Protein AF-A0A2E0HHN9-F1 (afdb_monomer)

Mean predicted aligned error: 10.83 Å

Foldseek 3Di:
DDDDDDPDDPDPPPDPDDLCVVCVVVVHDSVCVQVVCCVVPVDGPVVVLLVVLLVQLLVCLCVVNDQQVSCVVNPHPDSVVVQVSNCVVPVHGSVVSSVVD

Nearest PDB structures (foldseek):
  3mkl-assembly1_A  TM=8.380E-01  e=5.566E-05  Escherichia coli K-12
  3mkl-assembly2_B  TM=8.574E-01  e=1.446E-04  Escherichia coli K-12
  5chh-assembly1_A  TM=8.880E-01  e=1.535E-04  Pseudomonas aeruginosa
  6xiu-assembly1_B-2  TM=9.007E-01  e=4.491E-04  Escherichia coli
  6xiu-assembly1_A  TM=8.994E-01  e=8.657E-04  Escherichia coli

Radius of gyration: 17.13 Å; Cα contacts (8 Å, |Δi|>4): 70; chains: 1; bounding box: 33×23×56 Å

Sequence (101 aa):
MAPAPDRRTHPQLGAPPSIAELAELCNISTRQLQRGFRVSRGSSIGRYVERCRIENAKRLLQQGTPIHRVAGILGYTSHSSFTSAFRRATGTTPARFRQRV

pLDDT: mean 75.43, std 14.48, range [37.69, 90.12]

Secondary structure (DSSP, 8-state):
-PPPP-S-------SPPPHHHHHHHTTS-HHHHHHHHHHHHSS-HHHHHHHHHHHHHHHHHHTT--HHHHHHHTT-S-HHHHHHHHHHHHSS-HHHHHTT-

Solvent-accessible surface area (backbone atoms only — not comparable to full-atom values): 6092 Å² total; per-residue (Å²): 135,83,81,81,84,78,96,77,70,82,74,76,81,72,60,84,78,49,67,62,55,54,11,58,77,66,76,44,52,51,68,54,48,40,49,53,41,27,71,75,66,76,40,48,58,69,60,50,52,51,50,52,53,50,52,51,47,51,52,42,35,68,73,66,48,54,66,67,57,51,18,52,75,72,63,36,95,38,58,66,60,37,39,53,53,41,23,74,73,68,76,43,43,62,69,62,49,48,76,74,101

Structure (mmCIF, N/CA/C/O backbone):
data_AF-A0A2E0HHN9-F1
#
_entry.id   AF-A0A2E0HHN9-F1
#
loop_
_atom_site.group_PDB
_atom_site.id
_atom_site.type_symbol
_atom_site.label_atom_id
_atom_site.label_alt_id
_atom_site.label_comp_id
_atom_site.label_asym_id
_atom_site.label_entity_id
_atom_site.label_seq_id
_atom_site.pdbx_PDB_ins_code
_atom_site.Cartn_x
_atom_site.Cartn_y
_atom_site.Cartn_z
_atom_site.occupancy
_atom_site.B_iso_or_equiv
_atom_site.auth_seq_id
_atom_site.auth_comp_id
_atom_site.auth_asym_id
_atom_site.auth_atom_id
_atom_site.pdbx_PDB_model_num
ATOM 1 N N . MET A 1 1 ? -16.527 -12.871 -40.675 1.00 43.09 1 MET A N 1
ATOM 2 C CA . MET A 1 1 ? -16.196 -11.442 -40.490 1.00 43.09 1 MET A CA 1
ATOM 3 C C . MET A 1 1 ? -16.579 -11.074 -39.060 1.00 43.09 1 MET A C 1
ATOM 5 O O . MET A 1 1 ? -17.759 -10.914 -38.789 1.00 43.09 1 MET A O 1
ATOM 9 N N . ALA A 1 2 ? -15.634 -11.124 -38.118 1.00 40.91 2 ALA A N 1
ATOM 10 C CA . ALA A 1 2 ? -15.909 -10.899 -36.695 1.00 40.91 2 ALA A CA 1
ATOM 11 C C . ALA A 1 2 ? -16.094 -9.391 -36.411 1.00 40.91 2 ALA A C 1
ATOM 13 O O . ALA A 1 2 ? -15.321 -8.598 -36.953 1.00 40.91 2 ALA A O 1
ATOM 14 N N . PRO A 1 3 ? -17.093 -8.980 -35.608 1.00 46.94 3 PRO A N 1
ATOM 15 C CA . PRO A 1 3 ? -17.309 -7.576 -35.275 1.00 46.94 3 PRO A CA 1
ATOM 16 C C . PRO A 1 3 ? -16.230 -7.054 -34.313 1.00 46.94 3 PRO A C 1
ATOM 18 O O . PRO A 1 3 ? -15.776 -7.759 -33.413 1.00 46.94 3 PRO A O 1
ATOM 21 N N . ALA A 1 4 ? -15.823 -5.803 -34.534 1.00 48.09 4 ALA A N 1
ATOM 22 C CA . ALA A 1 4 ? -14.853 -5.071 -33.728 1.00 48.09 4 ALA A CA 1
ATOM 23 C C . ALA A 1 4 ? -15.302 -4.968 -32.255 1.00 48.09 4 ALA A C 1
ATOM 25 O O . ALA A 1 4 ? -16.462 -4.632 -32.010 1.00 48.09 4 ALA A O 1
ATOM 26 N N . PRO A 1 5 ? -14.418 -5.211 -31.267 1.00 46.03 5 PRO A N 1
ATOM 27 C CA . PRO A 1 5 ? -14.780 -5.040 -29.870 1.00 46.03 5 PRO A CA 1
ATOM 28 C C . PRO A 1 5 ? -14.919 -3.553 -29.520 1.00 46.03 5 PRO A C 1
ATOM 30 O O . PRO A 1 5 ? -14.000 -2.745 -29.681 1.00 46.03 5 PRO A O 1
ATOM 33 N N . ASP A 1 6 ? -16.118 -3.238 -29.045 1.00 44.25 6 ASP A N 1
ATOM 34 C CA . ASP A 1 6 ? -16.594 -1.987 -28.467 1.00 44.25 6 ASP A CA 1
ATOM 35 C C . ASP A 1 6 ? -15.560 -1.370 -27.500 1.00 44.25 6 ASP A C 1
ATOM 37 O O . ASP A 1 6 ? -15.162 -1.974 -26.501 1.00 44.25 6 ASP A O 1
ATOM 41 N N . ARG A 1 7 ? -15.112 -0.139 -27.787 1.00 45.34 7 ARG A N 1
ATOM 42 C CA . ARG A 1 7 ? -14.211 0.661 -26.932 1.00 45.34 7 ARG A CA 1
ATOM 43 C C . ARG A 1 7 ? -14.974 1.284 -25.758 1.00 45.34 7 ARG A C 1
ATOM 45 O O . ARG A 1 7 ? -14.991 2.503 -25.589 1.00 45.34 7 ARG A O 1
ATOM 52 N N . ARG A 1 8 ? -15.604 0.453 -24.930 1.00 44.88 8 ARG A N 1
ATOM 53 C CA . ARG A 1 8 ? -16.240 0.877 -23.676 1.00 44.88 8 ARG A CA 1
ATOM 54 C C . ARG A 1 8 ? -15.951 -0.106 -22.554 1.00 44.88 8 ARG A C 1
ATOM 56 O O . ARG A 1 8 ? -16.821 -0.831 -22.092 1.00 44.88 8 ARG A O 1
ATOM 63 N N . THR A 1 9 ? -14.730 -0.061 -22.049 1.00 42.72 9 THR A N 1
ATOM 64 C CA . THR A 1 9 ? -14.413 -0.589 -20.724 1.00 42.72 9 THR A CA 1
ATOM 65 C C . THR A 1 9 ? -13.586 0.462 -20.012 1.00 42.72 9 THR A C 1
ATOM 67 O O . THR A 1 9 ? -12.386 0.599 -20.230 1.00 42.72 9 THR A O 1
ATOM 70 N N . HIS A 1 10 ? -14.245 1.228 -19.138 1.00 43.34 10 HIS A N 1
ATOM 71 C CA . HIS A 1 10 ? -13.549 1.744 -17.967 1.00 43.34 10 HIS A CA 1
ATOM 72 C C . HIS A 1 10 ? -12.854 0.532 -17.347 1.00 43.34 10 HIS A C 1
ATOM 74 O O . HIS A 1 10 ? -13.566 -0.407 -16.976 1.00 43.34 10 HIS A O 1
ATOM 80 N N . PRO A 1 11 ? -11.511 0.478 -17.315 1.00 37.69 11 PRO A N 1
ATOM 81 C CA . PRO A 1 11 ? -10.836 -0.675 -16.766 1.00 37.69 11 PRO A CA 1
ATOM 82 C C . PRO A 1 11 ? -11.319 -0.777 -15.328 1.00 37.69 11 PRO A C 1
ATOM 84 O O . PRO A 1 11 ? -11.120 0.140 -14.527 1.00 37.69 11 PRO A O 1
ATOM 87 N N . GLN A 1 12 ? -12.026 -1.865 -15.022 1.00 42.06 12 GLN A N 1
ATOM 88 C CA . GLN A 1 12 ? -12.144 -2.330 -13.655 1.00 42.06 12 GLN A CA 1
ATOM 89 C C . GLN A 1 12 ? -10.714 -2.298 -13.128 1.00 42.06 12 GLN A C 1
ATOM 91 O O . GLN A 1 12 ? -9.873 -3.062 -13.594 1.00 42.06 12 GLN A O 1
ATOM 96 N N . LEU A 1 13 ? -10.414 -1.357 -12.232 1.00 43.03 13 LEU A N 1
ATOM 97 C CA . LEU A 1 13 ? -9.143 -1.286 -11.515 1.00 43.03 13 LEU A CA 1
ATOM 98 C C . LEU A 1 13 ? -9.121 -2.457 -10.518 1.00 43.03 13 LEU A C 1
ATOM 100 O O . LEU A 1 13 ? -9.120 -2.277 -9.303 1.00 43.03 13 LEU A O 1
ATOM 104 N N . GLY A 1 14 ? -9.221 -3.672 -11.054 1.00 48.56 14 GLY A N 1
ATOM 105 C CA . GLY A 1 14 ? -9.031 -4.933 -10.378 1.00 48.56 14 GLY A CA 1
ATOM 106 C C . GLY A 1 14 ? -7.536 -5.121 -10.248 1.00 48.56 14 GLY A C 1
ATOM 107 O O . GLY A 1 14 ? -6.866 -5.369 -11.237 1.00 48.56 14 GLY A O 1
ATOM 108 N N . ALA A 1 15 ? -7.053 -4.955 -9.021 1.00 51.78 15 ALA A N 1
ATOM 109 C CA . ALA A 1 15 ? -5.649 -4.955 -8.637 1.00 51.78 15 ALA A CA 1
ATOM 110 C C . ALA A 1 15 ? -4.785 -3.872 -9.338 1.00 51.78 15 ALA A C 1
ATOM 112 O O . ALA A 1 15 ? -4.815 -3.691 -10.551 1.00 51.78 15 ALA A O 1
ATOM 113 N N . PRO A 1 16 ? -3.983 -3.100 -8.586 1.00 57.34 16 PRO A N 1
ATOM 114 C CA . PRO A 1 16 ? -3.015 -2.200 -9.204 1.00 57.34 16 PRO A CA 1
ATOM 115 C C . PRO A 1 16 ? -2.013 -3.019 -10.042 1.00 57.34 16 PRO A C 1
ATOM 117 O O . PRO A 1 16 ? -1.510 -4.021 -9.521 1.00 57.34 16 PRO A O 1
ATOM 120 N N . PRO A 1 17 ? -1.694 -2.590 -11.279 1.00 61.34 17 PRO A N 1
ATOM 121 C CA . PRO A 1 17 ? -0.792 -3.319 -12.162 1.00 61.34 17 PRO A CA 1
ATOM 122 C C . PRO A 1 17 ? 0.574 -3.504 -11.499 1.00 61.34 17 PRO A C 1
ATOM 124 O O . PRO A 1 17 ? 1.114 -2.597 -10.849 1.00 61.34 17 PRO A O 1
ATOM 127 N N . SER A 1 18 ? 1.123 -4.705 -11.635 1.00 66.94 18 SER A N 1
ATOM 128 C CA . SER A 1 18 ? 2.429 -5.065 -11.096 1.00 66.94 18 SER A CA 1
ATOM 129 C C . SER A 1 18 ? 3.540 -4.254 -11.766 1.00 66.94 18 SER A C 1
ATOM 131 O O . SER A 1 18 ? 3.416 -3.774 -12.889 1.00 66.94 18 SER A O 1
ATOM 133 N N . ILE A 1 19 ? 4.685 -4.124 -11.090 1.00 68.06 19 ILE A N 1
ATOM 134 C CA . ILE A 1 19 ? 5.858 -3.417 -11.640 1.00 68.06 19 ILE A CA 1
ATOM 135 C C . ILE A 1 19 ? 6.308 -4.044 -12.972 1.00 68.06 19 ILE A C 1
ATOM 137 O O . ILE A 1 19 ? 6.796 -3.328 -13.839 1.00 68.06 19 ILE A O 1
ATOM 141 N N . ALA A 1 20 ? 6.128 -5.359 -13.129 1.00 66.19 20 ALA A N 1
ATOM 142 C CA . ALA A 1 20 ? 6.377 -6.072 -14.380 1.00 66.19 20 ALA A CA 1
ATOM 143 C C . ALA A 1 20 ? 5.441 -5.601 -15.503 1.00 66.19 20 ALA A C 1
ATOM 145 O O . ALA A 1 20 ? 5.926 -5.202 -16.552 1.00 66.19 20 ALA A O 1
ATOM 146 N N . GLU A 1 21 ? 4.134 -5.524 -15.243 1.00 69.62 21 GLU A N 1
ATOM 147 C CA . GLU A 1 21 ? 3.144 -5.051 -16.220 1.00 69.62 21 GLU A CA 1
ATOM 148 C C . GLU A 1 21 ? 3.391 -3.588 -16.613 1.00 69.62 21 GLU A C 1
ATOM 150 O O . GLU A 1 21 ? 3.320 -3.230 -17.783 1.00 69.62 21 GLU A O 1
ATOM 155 N N . LEU A 1 22 ? 3.760 -2.730 -15.655 1.00 70.12 22 LEU A N 1
ATOM 156 C CA . LEU A 1 22 ? 4.136 -1.342 -15.950 1.00 70.12 22 LEU A CA 1
ATOM 157 C C . LEU A 1 22 ? 5.408 -1.247 -16.806 1.00 70.12 22 LEU A C 1
ATOM 159 O O . LEU A 1 22 ? 5.536 -0.332 -17.615 1.00 70.12 22 LEU A O 1
ATOM 163 N N . ALA A 1 23 ? 6.353 -2.167 -16.621 1.00 76.62 23 ALA A N 1
ATOM 164 C CA . ALA A 1 23 ? 7.572 -2.227 -17.417 1.00 76.62 23 ALA A CA 1
ATOM 165 C C . ALA A 1 23 ? 7.278 -2.691 -18.854 1.00 76.62 23 ALA A C 1
ATOM 167 O O . ALA A 1 23 ? 7.760 -2.069 -19.800 1.00 76.62 23 ALA A O 1
ATOM 168 N N . GLU A 1 24 ? 6.422 -3.704 -19.008 1.00 75.44 24 GLU A N 1
ATOM 169 C CA . GLU A 1 24 ? 5.946 -4.192 -20.306 1.00 75.44 24 GLU A CA 1
ATOM 170 C C . GLU A 1 24 ? 5.164 -3.121 -21.073 1.00 75.44 24 GLU A C 1
ATOM 172 O O . GLU A 1 24 ? 5.464 -2.867 -22.237 1.00 75.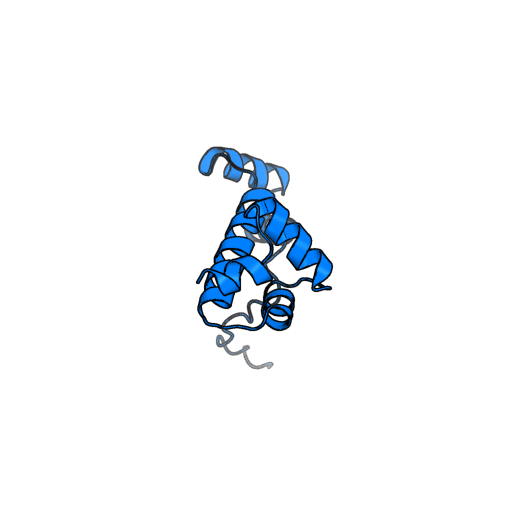44 24 GLU A O 1
ATOM 177 N N . LEU A 1 25 ? 4.241 -2.407 -20.416 1.00 74.75 25 LEU A N 1
ATOM 178 C CA . LEU A 1 25 ? 3.487 -1.305 -21.032 1.00 74.75 25 LEU A CA 1
ATOM 179 C C . LEU A 1 25 ? 4.385 -0.165 -21.528 1.00 74.75 25 LEU A C 1
ATOM 181 O O . LEU A 1 25 ? 4.059 0.506 -22.505 1.00 74.75 25 LEU A O 1
ATOM 185 N N . CYS A 1 26 ? 5.512 0.069 -20.855 1.00 75.06 26 CYS A N 1
ATOM 186 C CA . CYS A 1 26 ? 6.489 1.082 -21.245 1.00 75.06 26 CYS A CA 1
ATOM 187 C C . CYS A 1 26 ? 7.589 0.541 -22.173 1.00 75.06 26 CYS A C 1
ATOM 189 O O . CYS A 1 26 ? 8.479 1.306 -22.539 1.00 75.06 26 CYS A O 1
ATOM 191 N N . ASN A 1 27 ? 7.547 -0.745 -22.541 1.00 79.44 27 ASN A N 1
ATOM 192 C CA . ASN A 1 27 ? 8.560 -1.443 -23.334 1.00 79.44 27 ASN A CA 1
ATOM 193 C C . ASN A 1 27 ? 10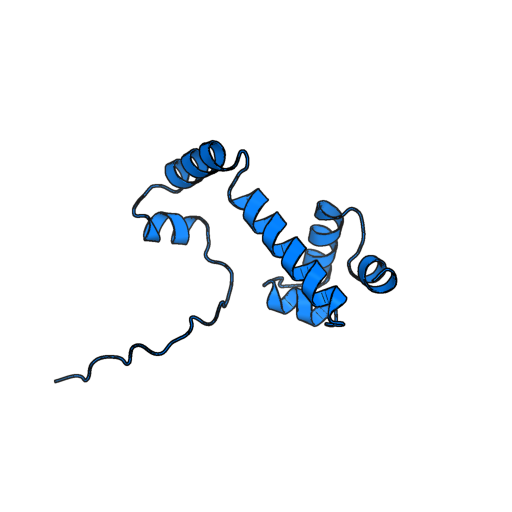.000 -1.248 -22.809 1.00 79.44 27 ASN A C 1
ATOM 195 O O . ASN A 1 27 ? 10.954 -1.098 -23.573 1.00 79.44 27 ASN A O 1
ATOM 199 N N . ILE A 1 28 ? 10.156 -1.212 -21.482 1.00 8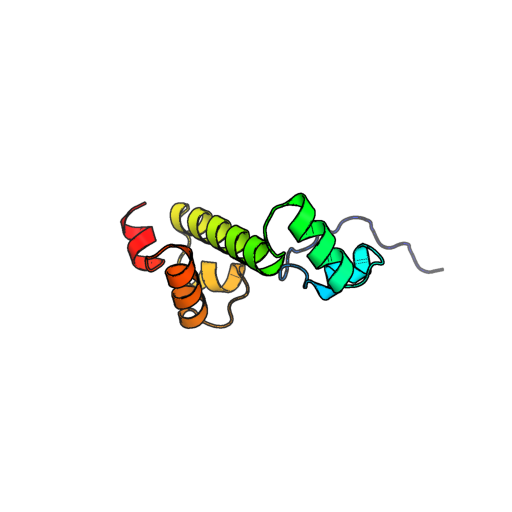1.19 28 ILE A N 1
ATOM 200 C CA . ILE A 1 28 ? 11.447 -1.064 -20.799 1.00 81.19 28 ILE A CA 1
ATOM 201 C C . ILE A 1 28 ? 11.626 -2.160 -19.759 1.00 81.19 28 ILE A C 1
ATOM 203 O O . ILE A 1 28 ? 10.667 -2.728 -19.249 1.00 81.19 28 ILE A O 1
ATOM 207 N N . SER A 1 29 ? 12.870 -2.438 -19.374 1.00 82.69 29 SER A N 1
ATOM 208 C CA . SER A 1 29 ? 13.114 -3.377 -18.276 1.00 82.69 29 SER A CA 1
ATOM 209 C C . SER A 1 29 ? 12.582 -2.835 -16.942 1.00 82.69 29 SER A C 1
ATOM 211 O O . SER A 1 29 ? 12.658 -1.635 -16.660 1.00 82.69 29 SER A O 1
ATOM 213 N N . THR A 1 30 ? 12.132 -3.725 -16.053 1.00 78.12 30 THR A N 1
ATOM 214 C CA . THR A 1 30 ? 11.736 -3.380 -14.671 1.00 78.12 30 THR A CA 1
ATOM 215 C C . THR A 1 30 ? 12.824 -2.589 -13.939 1.00 78.12 30 THR A C 1
ATOM 217 O O . THR A 1 30 ? 12.523 -1.669 -13.180 1.00 78.12 30 THR A O 1
ATOM 220 N N . ARG A 1 31 ? 14.100 -2.885 -14.217 1.00 78.06 31 ARG A N 1
ATOM 221 C CA . ARG A 1 31 ? 15.262 -2.164 -13.682 1.00 78.06 31 ARG A CA 1
ATOM 222 C C . ARG A 1 31 ? 15.363 -0.730 -14.212 1.00 78.06 31 ARG A C 1
ATOM 224 O O . ARG A 1 31 ? 15.657 0.176 -13.432 1.00 78.06 31 ARG A O 1
ATOM 231 N N . GLN A 1 32 ? 15.118 -0.505 -15.504 1.00 79.19 32 GLN A N 1
ATOM 232 C CA . GLN A 1 32 ? 15.078 0.842 -16.088 1.00 79.19 32 GLN A CA 1
ATOM 233 C C . GLN A 1 32 ? 13.886 1.641 -15.566 1.00 79.19 32 GLN A C 1
ATOM 235 O O . GLN A 1 32 ? 14.072 2.789 -15.169 1.00 79.19 32 GLN A O 1
ATOM 240 N N . LEU A 1 33 ? 12.708 1.019 -15.470 1.00 78.06 33 LEU A N 1
ATOM 241 C CA . LEU A 1 33 ? 11.512 1.625 -14.888 1.00 78.06 33 LEU A CA 1
ATOM 242 C C . LEU A 1 33 ? 11.780 2.049 -13.434 1.00 78.06 33 LEU A C 1
ATOM 244 O O . LEU A 1 33 ? 11.608 3.212 -13.081 1.00 78.06 33 LEU A O 1
ATOM 248 N N . GLN A 1 34 ? 12.296 1.145 -12.596 1.00 78.56 34 GLN A N 1
ATOM 249 C CA . GLN A 1 34 ? 12.640 1.446 -11.203 1.00 78.56 34 GLN A CA 1
ATOM 250 C C . GLN A 1 34 ? 13.699 2.546 -11.076 1.00 78.56 34 GLN A C 1
ATOM 252 O O . GLN A 1 34 ? 13.578 3.407 -10.201 1.00 78.56 34 GLN A O 1
ATOM 257 N N . ARG A 1 35 ? 14.732 2.536 -11.929 1.00 79.25 35 ARG A N 1
ATOM 258 C CA . ARG A 1 35 ? 15.792 3.553 -11.918 1.00 79.25 35 ARG A CA 1
ATOM 259 C C . ARG A 1 35 ? 15.260 4.914 -12.353 1.00 79.25 35 ARG A C 1
ATOM 261 O O . ARG A 1 35 ? 15.456 5.879 -11.621 1.00 79.25 35 ARG A O 1
ATOM 268 N N . GLY A 1 36 ? 14.564 4.987 -13.485 1.00 78.50 36 GLY A N 1
ATOM 269 C CA . GLY A 1 36 ? 13.967 6.223 -13.995 1.00 78.50 36 GLY A CA 1
ATOM 270 C C . GLY A 1 36 ? 12.973 6.822 -13.005 1.00 78.50 36 GLY A C 1
ATOM 271 O O . GLY A 1 36 ? 13.010 8.015 -12.722 1.00 78.50 36 GLY A O 1
ATOM 272 N N . PHE A 1 37 ? 12.161 5.980 -12.371 1.00 77.62 37 PHE A N 1
ATOM 273 C CA . PHE A 1 37 ? 11.203 6.421 -11.366 1.00 77.62 37 PHE A CA 1
ATOM 274 C C . PHE A 1 37 ? 11.866 6.906 -10.076 1.00 77.62 37 PHE A C 1
ATOM 276 O O . PHE A 1 37 ? 11.442 7.910 -9.507 1.00 77.62 37 PHE A O 1
ATOM 283 N N . ARG A 1 38 ? 12.934 6.236 -9.626 1.00 79.12 38 ARG A N 1
ATOM 284 C CA . ARG A 1 38 ? 13.717 6.685 -8.469 1.00 79.12 38 ARG A CA 1
ATOM 285 C C . ARG A 1 38 ? 14.407 8.019 -8.739 1.00 79.12 38 ARG A C 1
ATOM 287 O O . ARG A 1 38 ? 14.446 8.847 -7.840 1.00 79.12 38 ARG A O 1
ATOM 294 N N . VAL A 1 39 ? 14.920 8.229 -9.951 1.00 78.12 39 VAL A N 1
ATOM 295 C CA . VAL A 1 39 ? 15.527 9.504 -10.367 1.00 78.12 39 VAL A CA 1
ATOM 296 C C . VAL A 1 39 ? 14.468 10.606 -10.457 1.00 78.12 39 VAL A C 1
ATOM 298 O O . VAL A 1 39 ? 14.690 11.699 -9.958 1.00 78.12 39 VAL A O 1
ATOM 301 N N . SER A 1 40 ? 13.294 10.309 -11.017 1.00 76.19 40 SER A N 1
ATOM 302 C CA . SER A 1 40 ? 12.214 11.288 -11.188 1.00 76.19 40 SER A CA 1
ATOM 303 C C . SER A 1 40 ? 11.493 11.648 -9.880 1.00 76.19 40 SER A C 1
ATOM 305 O O . SER A 1 40 ? 11.153 12.807 -9.669 1.00 76.19 40 SER A O 1
ATOM 307 N N . ARG A 1 41 ? 11.240 10.674 -8.993 1.00 73.31 41 ARG A N 1
ATOM 308 C CA . ARG A 1 41 ? 10.386 10.842 -7.795 1.00 73.31 41 ARG A CA 1
ATOM 309 C C . ARG A 1 41 ? 11.099 10.606 -6.464 1.00 73.31 41 ARG A C 1
ATOM 311 O O . ARG A 1 41 ? 10.438 10.497 -5.429 1.00 73.31 41 ARG A O 1
ATOM 318 N N . GLY A 1 42 ? 12.420 10.427 -6.479 1.00 73.25 42 GLY A N 1
ATOM 319 C CA . GLY A 1 42 ? 13.248 10.209 -5.285 1.00 73.25 42 GLY A CA 1
ATOM 320 C C . GLY A 1 42 ? 12.952 8.920 -4.502 1.00 73.25 42 GLY A C 1
ATOM 321 O O . GLY A 1 42 ? 13.530 8.693 -3.443 1.00 73.25 42 GLY A O 1
ATOM 322 N N . SER A 1 43 ? 12.045 8.063 -4.982 1.00 72.44 43 SER A N 1
ATOM 323 C CA . SER A 1 43 ? 11.540 6.891 -4.260 1.00 72.44 43 SER A CA 1
ATOM 324 C C . SER A 1 43 ? 11.323 5.705 -5.196 1.00 72.44 43 SER A C 1
ATOM 326 O O . SER A 1 43 ? 11.162 5.866 -6.404 1.00 72.44 43 SER A O 1
ATOM 328 N N . SER A 1 44 ? 11.359 4.486 -4.653 1.00 76.06 44 SER A N 1
ATOM 329 C CA . SER A 1 44 ? 11.076 3.290 -5.448 1.00 76.06 44 SER A CA 1
ATOM 330 C C . SER A 1 44 ? 9.589 3.198 -5.788 1.00 76.06 44 SER A C 1
ATOM 332 O O . SER A 1 44 ? 8.729 3.619 -5.012 1.00 76.06 44 SER A O 1
ATOM 334 N N . ILE A 1 45 ? 9.279 2.581 -6.929 1.00 72.38 45 ILE A N 1
ATOM 335 C CA . ILE A 1 45 ? 7.897 2.342 -7.372 1.00 72.38 45 ILE A CA 1
ATOM 336 C C . ILE A 1 45 ? 7.106 1.594 -6.300 1.00 72.38 45 ILE A C 1
ATOM 338 O O . ILE A 1 45 ? 5.997 2.000 -5.976 1.00 72.38 45 ILE A O 1
ATOM 342 N N . GLY A 1 46 ? 7.702 0.572 -5.676 1.00 72.06 46 GLY A N 1
ATOM 343 C CA . GLY A 1 46 ? 7.067 -0.164 -4.579 1.00 72.06 46 GLY A CA 1
ATOM 344 C C . GLY A 1 46 ? 6.688 0.732 -3.394 1.00 72.06 46 GLY A C 1
ATOM 345 O O . GLY A 1 46 ? 5.548 0.693 -2.945 1.00 72.06 46 GLY A O 1
ATOM 346 N N . ARG A 1 47 ? 7.599 1.609 -2.941 1.00 72.94 47 ARG A N 1
ATOM 347 C CA . ARG A 1 47 ? 7.320 2.588 -1.870 1.00 72.94 47 ARG A CA 1
ATOM 348 C C . ARG A 1 47 ? 6.221 3.569 -2.264 1.00 72.94 47 ARG A C 1
ATOM 350 O O . ARG A 1 47 ? 5.402 3.935 -1.426 1.00 72.94 47 ARG A O 1
ATOM 357 N N . TYR A 1 48 ? 6.204 4.004 -3.519 1.00 77.88 48 TYR A N 1
ATOM 358 C CA . TYR A 1 48 ? 5.175 4.912 -4.007 1.00 77.88 48 TYR A CA 1
ATOM 359 C C . TYR A 1 48 ? 3.801 4.244 -4.084 1.00 77.88 48 TYR A C 1
ATOM 361 O O . TYR A 1 48 ? 2.824 4.813 -3.608 1.00 77.88 48 TYR A O 1
ATOM 369 N N . VAL A 1 49 ? 3.725 3.024 -4.618 1.00 75.94 49 VAL A N 1
ATOM 370 C CA . VAL A 1 49 ? 2.485 2.238 -4.656 1.00 75.94 49 VAL A CA 1
ATOM 371 C C . VAL A 1 49 ? 1.977 1.983 -3.240 1.00 75.94 49 VAL A C 1
ATOM 373 O O . VAL A 1 49 ? 0.788 2.151 -2.983 1.00 75.94 49 VAL A O 1
ATOM 376 N N . GLU A 1 50 ? 2.865 1.643 -2.303 1.00 75.81 50 GLU A N 1
ATOM 377 C CA . GLU A 1 50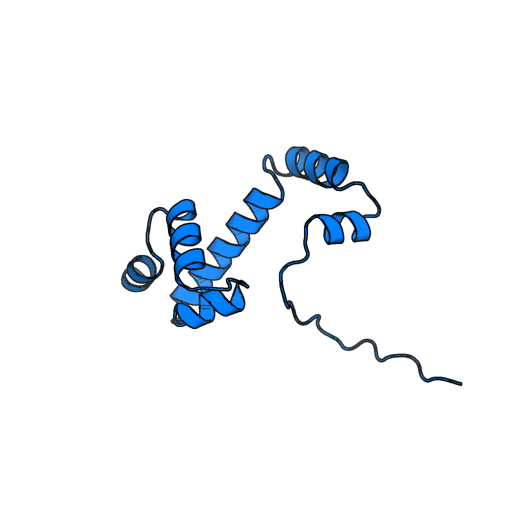 ? 2.510 1.490 -0.891 1.00 75.81 50 GLU A CA 1
ATOM 378 C C . GLU A 1 50 ? 1.932 2.793 -0.321 1.00 75.81 50 GLU A C 1
ATOM 380 O O . GLU A 1 50 ? 0.863 2.776 0.285 1.00 75.81 50 GLU A O 1
ATOM 385 N N . ARG A 1 51 ? 2.556 3.944 -0.603 1.00 79.75 51 ARG A N 1
ATOM 386 C CA . ARG A 1 51 ? 2.041 5.257 -0.188 1.00 79.75 51 ARG A CA 1
ATOM 387 C C . ARG A 1 51 ? 0.654 5.548 -0.771 1.00 79.75 51 ARG A C 1
ATOM 389 O O . ARG A 1 51 ? -0.245 5.897 -0.011 1.00 79.75 51 ARG A O 1
ATOM 396 N N . CYS A 1 52 ? 0.449 5.337 -2.072 1.00 82.00 52 CYS A N 1
ATOM 397 C CA . CYS A 1 52 ? -0.850 5.540 -2.719 1.00 82.00 52 CYS A CA 1
ATOM 398 C C . CYS A 1 52 ? -1.932 4.604 -2.164 1.00 82.00 52 CYS A C 1
ATOM 400 O O . CYS A 1 52 ? -3.059 5.038 -1.926 1.00 82.00 52 CYS A O 1
ATOM 402 N N . ARG A 1 53 ? -1.603 3.329 -1.902 1.00 82.38 53 ARG A N 1
ATOM 403 C CA . ARG A 1 53 ? -2.532 2.382 -1.261 1.00 82.38 53 ARG A CA 1
ATOM 404 C C . ARG A 1 53 ? -2.970 2.880 0.112 1.00 82.38 53 ARG A C 1
ATOM 406 O O . ARG A 1 53 ? -4.148 2.797 0.445 1.00 82.38 53 ARG A O 1
ATOM 413 N N . ILE A 1 54 ? -2.043 3.426 0.892 1.00 84.31 54 ILE A N 1
ATOM 414 C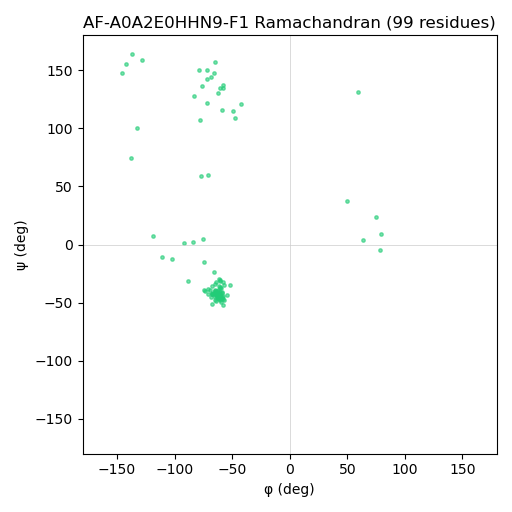 CA . ILE A 1 54 ? -2.320 3.949 2.232 1.00 84.31 54 ILE A CA 1
ATOM 415 C C . ILE A 1 54 ? -3.138 5.239 2.189 1.00 84.31 54 ILE A C 1
ATOM 417 O O . ILE A 1 54 ? -4.036 5.412 3.010 1.00 84.31 54 ILE A O 1
ATOM 421 N N . GLU A 1 55 ? -2.887 6.131 1.234 1.00 86.44 55 GLU A N 1
ATOM 422 C CA . GLU A 1 55 ? -3.716 7.327 1.042 1.00 86.44 55 GLU A CA 1
ATOM 423 C C . GLU A 1 55 ? -5.150 6.967 0.636 1.00 86.44 55 GLU A C 1
ATOM 425 O O . GLU A 1 55 ? -6.098 7.487 1.227 1.00 86.44 55 GLU A O 1
ATOM 430 N N . ASN A 1 56 ? -5.324 6.004 -0.275 1.00 87.19 56 ASN A N 1
ATOM 431 C CA . ASN A 1 56 ? -6.646 5.468 -0.604 1.00 87.19 56 ASN A CA 1
ATOM 432 C C . ASN A 1 56 ? -7.315 4.812 0.609 1.00 87.19 56 ASN A C 1
ATOM 434 O O . ASN A 1 56 ? -8.493 5.053 0.860 1.00 87.19 56 ASN A O 1
ATOM 438 N N . ALA A 1 57 ? -6.567 4.041 1.403 1.00 87.44 57 ALA A N 1
ATOM 439 C CA . ALA A 1 57 ? -7.075 3.450 2.636 1.00 87.44 57 ALA A CA 1
ATOM 440 C C . ALA A 1 57 ? -7.611 4.517 3.601 1.00 87.44 57 ALA A C 1
ATOM 442 O O . ALA A 1 57 ? -8.721 4.383 4.108 1.00 87.44 57 ALA A O 1
ATOM 443 N N . LYS A 1 58 ? -6.849 5.595 3.828 1.00 88.00 58 LYS A N 1
ATOM 444 C CA . LYS A 1 58 ? -7.267 6.712 4.687 1.00 88.00 58 LYS A CA 1
ATOM 445 C C . LYS A 1 58 ? -8.548 7.366 4.176 1.00 88.00 58 LYS A C 1
ATOM 447 O O . LYS A 1 58 ? -9.465 7.565 4.967 1.00 88.00 58 LYS A O 1
ATOM 452 N N . ARG A 1 59 ? -8.631 7.642 2.870 1.00 88.56 59 ARG A N 1
ATOM 453 C CA . ARG A 1 59 ? -9.818 8.243 2.243 1.00 88.56 59 ARG A CA 1
ATOM 454 C C . ARG A 1 59 ? -11.055 7.359 2.415 1.00 88.56 59 ARG A C 1
ATOM 456 O O . ARG A 1 59 ? -12.103 7.850 2.816 1.00 88.56 59 ARG A O 1
ATOM 463 N N . LEU A 1 60 ? -10.929 6.053 2.176 1.00 87.38 60 LEU A N 1
ATOM 464 C CA . LEU A 1 60 ? -12.038 5.111 2.347 1.00 87.38 60 LEU A CA 1
ATOM 465 C C . LEU A 1 60 ? -12.488 5.011 3.812 1.00 87.38 60 LEU A C 1
ATOM 467 O O . LEU A 1 60 ? -13.688 4.959 4.081 1.00 87.38 60 LEU A O 1
ATOM 471 N N . LEU A 1 61 ? -11.543 5.012 4.758 1.00 88.06 61 LEU A N 1
ATOM 472 C CA . LEU A 1 61 ? -11.848 5.002 6.192 1.00 88.06 61 LEU A CA 1
ATOM 473 C C . LEU A 1 61 ? -12.568 6.284 6.633 1.00 88.06 61 LEU A C 1
ATOM 475 O O . LEU A 1 61 ? -13.524 6.192 7.396 1.00 88.06 61 LEU A O 1
ATOM 479 N N . GLN A 1 62 ? -12.159 7.448 6.118 1.00 88.62 62 GLN A N 1
ATOM 480 C CA . GLN A 1 62 ? -12.831 8.736 6.351 1.00 88.62 62 GLN A CA 1
ATOM 481 C C . GLN A 1 62 ? -14.254 8.771 5.784 1.00 88.62 62 GLN A C 1
ATOM 483 O O . GLN A 1 62 ? -15.139 9.381 6.367 1.00 88.62 62 GLN A O 1
ATOM 488 N N . GLN A 1 63 ? -14.504 8.067 4.681 1.00 88.56 63 GLN A N 1
ATOM 489 C CA . GLN A 1 63 ? -15.843 7.906 4.104 1.00 88.56 63 GLN A CA 1
ATOM 490 C C . GLN A 1 63 ? -16.728 6.912 4.884 1.00 88.56 63 GLN A C 1
ATOM 492 O O . GLN A 1 63 ? -17.821 6.577 4.438 1.00 88.56 63 GLN A O 1
ATOM 497 N N . GLY A 1 64 ? -16.260 6.386 6.022 1.00 87.06 64 GLY A N 1
ATOM 498 C CA . GLY A 1 64 ? -17.001 5.420 6.835 1.00 87.06 64 GLY A CA 1
ATOM 499 C C . GLY A 1 64 ? -16.961 3.984 6.305 1.00 87.06 64 GLY A C 1
ATOM 500 O O . GLY A 1 64 ? -17.650 3.111 6.840 1.00 87.06 64 GLY A O 1
ATOM 501 N N . THR A 1 65 ? -16.135 3.701 5.289 1.00 87.81 65 THR A N 1
ATOM 502 C CA . THR A 1 65 ? -16.017 2.354 4.718 1.00 87.81 65 THR A CA 1
ATOM 503 C C . THR A 1 65 ? -15.498 1.380 5.780 1.00 87.81 65 THR A C 1
ATOM 505 O O . THR A 1 65 ? -14.489 1.655 6.440 1.00 87.81 65 THR A O 1
ATOM 508 N N . PRO A 1 66 ? -16.142 0.216 5.969 1.00 88.00 66 PRO A N 1
ATOM 509 C CA . PRO A 1 66 ? -15.695 -0.741 6.964 1.00 88.00 66 PRO A CA 1
ATOM 510 C C . PRO A 1 66 ? -14.348 -1.360 6.576 1.00 88.00 66 PRO A C 1
ATOM 512 O O . PRO A 1 66 ? -14.069 -1.625 5.407 1.00 88.00 66 PRO A O 1
ATOM 515 N N . ILE A 1 67 ? -13.511 -1.623 7.581 1.00 86.56 67 ILE A N 1
ATOM 516 C CA . ILE A 1 67 ? -12.094 -1.974 7.398 1.00 86.56 67 ILE A CA 1
ATOM 517 C C . ILE A 1 67 ? -11.917 -3.259 6.572 1.00 86.56 67 ILE A C 1
ATOM 519 O O . ILE A 1 67 ? -11.022 -3.334 5.733 1.00 86.56 67 ILE A O 1
ATOM 523 N N . HIS A 1 68 ? -12.804 -4.246 6.744 1.00 85.19 68 HIS A N 1
ATOM 524 C CA . HIS A 1 68 ? -12.797 -5.476 5.943 1.00 85.19 68 HIS A CA 1
ATOM 525 C C . HIS A 1 68 ? -12.997 -5.194 4.444 1.00 85.19 68 HIS A C 1
ATOM 527 O O . HIS A 1 68 ? -12.349 -5.812 3.603 1.00 85.19 68 HIS A O 1
ATOM 533 N N . ARG A 1 69 ? -13.843 -4.213 4.102 1.00 86.50 69 ARG A N 1
ATOM 534 C CA . ARG A 1 69 ? -14.107 -3.814 2.718 1.00 86.50 69 ARG A CA 1
ATOM 535 C C . ARG A 1 69 ? -12.936 -3.021 2.150 1.00 86.50 69 ARG A C 1
ATOM 537 O O . ARG A 1 69 ? -12.551 -3.255 1.012 1.00 86.50 69 ARG A O 1
ATOM 544 N N . VAL A 1 70 ? -12.321 -2.152 2.956 1.00 88.12 70 VAL A N 1
ATOM 545 C CA . VAL A 1 70 ? -11.088 -1.436 2.580 1.00 88.12 70 VAL A CA 1
ATOM 546 C C . VAL A 1 70 ? -9.965 -2.418 2.241 1.00 88.12 70 VAL A C 1
ATOM 548 O O . VAL A 1 70 ? -9.305 -2.253 1.218 1.00 88.12 70 VAL A O 1
ATOM 551 N N . ALA A 1 71 ? -9.777 -3.465 3.051 1.00 85.81 71 ALA A N 1
ATOM 552 C CA . ALA A 1 71 ? -8.779 -4.500 2.787 1.00 85.81 71 ALA A CA 1
ATOM 553 C C . ALA A 1 71 ? -9.020 -5.197 1.435 1.00 85.81 71 ALA A C 1
ATOM 555 O O . ALA A 1 71 ? -8.086 -5.308 0.642 1.00 85.81 71 ALA A O 1
ATOM 556 N N . GLY A 1 72 ? -10.270 -5.576 1.142 1.00 83.19 72 GLY A N 1
ATOM 557 C CA . GLY A 1 72 ? -10.645 -6.179 -0.140 1.00 83.19 72 GLY A CA 1
ATOM 558 C C . GLY A 1 72 ? -10.438 -5.245 -1.337 1.00 83.19 72 GLY A C 1
ATOM 559 O O . GLY A 1 72 ? -9.838 -5.650 -2.327 1.00 83.19 72 GLY A O 1
ATOM 560 N N . ILE A 1 73 ? -10.846 -3.975 -1.228 1.00 81.88 73 ILE A N 1
ATOM 561 C CA . ILE A 1 73 ? -10.667 -2.962 -2.289 1.00 81.88 73 ILE A CA 1
ATOM 562 C C . ILE A 1 73 ? -9.183 -2.753 -2.619 1.00 81.88 73 ILE A C 1
ATOM 564 O O . ILE A 1 73 ? -8.814 -2.561 -3.774 1.00 81.88 73 ILE A O 1
ATOM 568 N N . LEU A 1 74 ? -8.316 -2.800 -1.608 1.00 81.31 74 LEU A N 1
ATOM 569 C CA . LEU A 1 74 ? -6.874 -2.618 -1.776 1.00 81.31 74 LEU A CA 1
ATOM 570 C C . LEU A 1 74 ? -6.138 -3.906 -2.181 1.00 81.31 74 LEU A C 1
ATOM 572 O O . LEU A 1 74 ? -4.912 -3.881 -2.314 1.00 81.31 74 LEU A O 1
ATOM 576 N N . GLY A 1 75 ? -6.862 -5.013 -2.379 1.00 76.12 75 GLY A N 1
ATOM 577 C CA . GLY A 1 75 ? -6.304 -6.293 -2.807 1.00 76.12 75 GLY A CA 1
ATOM 578 C C . GLY A 1 75 ? -5.551 -7.050 -1.711 1.00 76.12 75 GLY A C 1
ATOM 579 O O . GLY A 1 75 ? -4.679 -7.859 -2.019 1.00 76.12 75 GLY A O 1
ATOM 580 N N . TYR A 1 76 ? -5.839 -6.790 -0.431 1.00 80.12 76 TYR A N 1
ATOM 581 C CA . TYR A 1 76 ? -5.304 -7.600 0.662 1.00 80.12 76 TYR A CA 1
ATOM 582 C C . TYR A 1 76 ? -6.161 -8.847 0.859 1.00 80.12 76 TYR A C 1
ATOM 584 O O . TYR A 1 76 ? -7.365 -8.764 1.082 1.00 80.12 76 TYR A O 1
ATOM 592 N N . THR A 1 77 ? -5.506 -10.005 0.877 1.00 75.19 77 THR A N 1
ATOM 593 C CA . THR A 1 77 ? -6.128 -11.309 1.145 1.00 75.19 77 THR A CA 1
ATOM 594 C C . THR A 1 77 ? -6.673 -11.436 2.564 1.00 75.19 77 THR A C 1
ATOM 596 O O . THR A 1 77 ? -7.561 -12.244 2.809 1.00 75.19 77 THR A O 1
ATOM 599 N N . SER A 1 78 ? -6.150 -10.659 3.517 1.00 80.94 78 SER A N 1
ATOM 600 C CA . SER A 1 78 ? -6.604 -10.694 4.905 1.00 80.94 78 SER A CA 1
ATOM 601 C C . SER A 1 78 ? -6.541 -9.326 5.576 1.00 80.94 78 SER A C 1
ATOM 603 O O . SER A 1 78 ? -5.639 -8.515 5.332 1.00 80.94 78 SER A O 1
ATOM 605 N N . HIS A 1 79 ? -7.483 -9.104 6.493 1.00 83.69 79 HIS A N 1
ATOM 606 C CA . HIS A 1 79 ? -7.566 -7.918 7.340 1.00 83.69 79 HIS A CA 1
ATOM 607 C C . HIS A 1 79 ? -6.294 -7.702 8.178 1.00 83.69 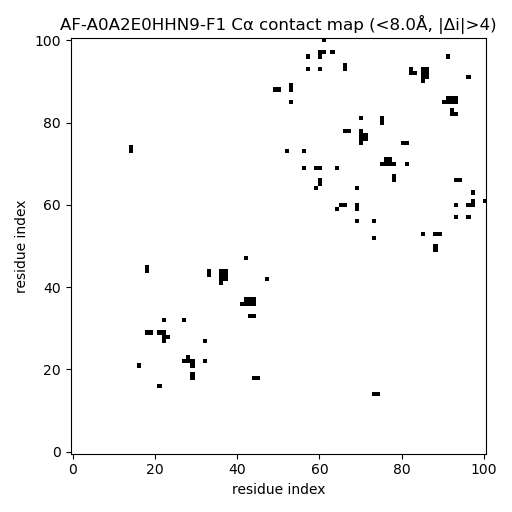79 HIS A C 1
ATOM 609 O O . HIS A 1 79 ? -5.866 -6.563 8.379 1.00 83.69 79 HIS A O 1
ATOM 615 N N . SER A 1 80 ? -5.652 -8.784 8.628 1.00 85.19 80 SER A N 1
ATOM 616 C CA . SER A 1 80 ? -4.410 -8.722 9.409 1.00 85.19 80 SER A CA 1
ATOM 617 C C . SER A 1 80 ? -3.244 -8.183 8.580 1.00 85.19 80 SER A C 1
ATOM 619 O O . SER A 1 80 ? -2.508 -7.312 9.047 1.00 85.19 80 SER A O 1
ATOM 621 N N . SER A 1 81 ? -3.114 -8.622 7.324 1.00 84.50 81 SER A N 1
ATOM 622 C CA . SER A 1 81 ? -2.073 -8.140 6.406 1.00 84.50 81 SER A CA 1
ATOM 623 C C . SER A 1 81 ? -2.252 -6.657 6.090 1.00 84.50 81 SER A C 1
ATOM 625 O O . SER A 1 81 ? -1.286 -5.893 6.143 1.00 84.50 81 SER A O 1
ATOM 627 N N . PHE A 1 82 ? -3.496 -6.229 5.848 1.00 86.00 82 PHE A N 1
ATOM 628 C CA . PHE A 1 82 ? -3.820 -4.814 5.682 1.00 86.00 82 PHE A CA 1
ATOM 629 C C . PHE A 1 82 ? -3.493 -4.005 6.944 1.00 86.00 82 PHE A C 1
ATOM 631 O O . PHE A 1 82 ? -2.837 -2.972 6.860 1.00 86.00 82 PHE A O 1
ATOM 638 N N . THR A 1 83 ? -3.895 -4.485 8.122 1.00 88.50 83 THR A N 1
ATOM 639 C CA . THR A 1 83 ? -3.667 -3.793 9.400 1.00 88.50 83 THR A CA 1
ATOM 640 C C . THR A 1 83 ? -2.179 -3.594 9.682 1.00 88.50 83 THR A C 1
ATOM 642 O O . THR A 1 83 ? -1.769 -2.496 10.062 1.00 88.50 83 THR A O 1
ATOM 645 N N . SER A 1 84 ? -1.361 -4.623 9.456 1.00 87.50 84 SER A N 1
ATOM 646 C CA . SER A 1 84 ? 0.093 -4.551 9.622 1.00 87.50 84 SER A CA 1
ATOM 647 C C . SER A 1 84 ? 0.737 -3.576 8.637 1.00 87.50 84 SER A C 1
ATOM 649 O O . SER A 1 84 ? 1.544 -2.740 9.048 1.00 87.50 84 SER A O 1
ATOM 651 N N . ALA A 1 85 ? 0.347 -3.625 7.358 1.00 84.81 85 ALA A N 1
ATOM 652 C CA . ALA A 1 85 ? 0.833 -2.693 6.341 1.00 84.81 85 ALA A CA 1
ATOM 653 C C . ALA A 1 85 ? 0.424 -1.244 6.658 1.00 84.81 85 ALA A C 1
ATOM 655 O O . ALA A 1 85 ? 1.251 -0.332 6.619 1.00 84.81 85 ALA A O 1
ATOM 656 N N . PHE A 1 86 ? -0.830 -1.037 7.064 1.00 88.56 86 PHE A N 1
ATOM 657 C CA . PHE A 1 86 ? -1.351 0.273 7.433 1.00 88.56 86 PHE A CA 1
ATOM 658 C C . PHE A 1 86 ? -0.640 0.846 8.657 1.00 88.56 86 PHE A C 1
ATOM 660 O O . PHE A 1 86 ? -0.239 2.010 8.643 1.00 88.56 86 PHE A O 1
ATOM 667 N N . ARG A 1 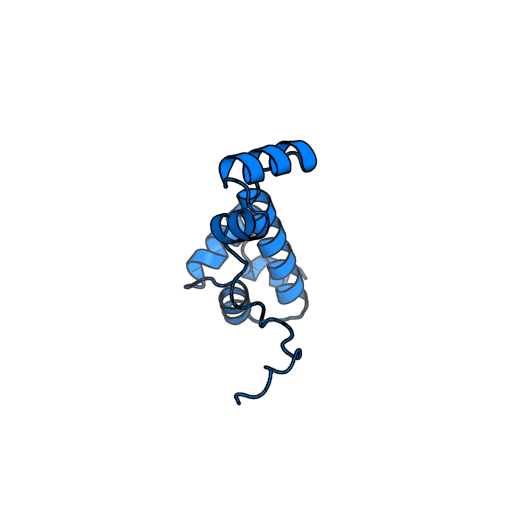87 ? -0.397 0.024 9.684 1.00 90.12 87 ARG A N 1
ATOM 668 C CA . ARG A 1 87 ? 0.356 0.441 10.872 1.00 90.12 87 ARG A CA 1
ATOM 669 C C . ARG A 1 87 ? 1.801 0.777 10.548 1.00 90.12 87 ARG A C 1
ATOM 671 O O . ARG A 1 87 ? 2.301 1.785 11.033 1.00 90.12 87 ARG A O 1
ATOM 678 N N . ARG A 1 88 ? 2.460 -0.019 9.705 1.00 86.69 88 ARG A N 1
ATOM 679 C CA . ARG A 1 88 ? 3.838 0.241 9.273 1.00 86.69 88 ARG A CA 1
ATOM 680 C C . ARG A 1 88 ? 3.967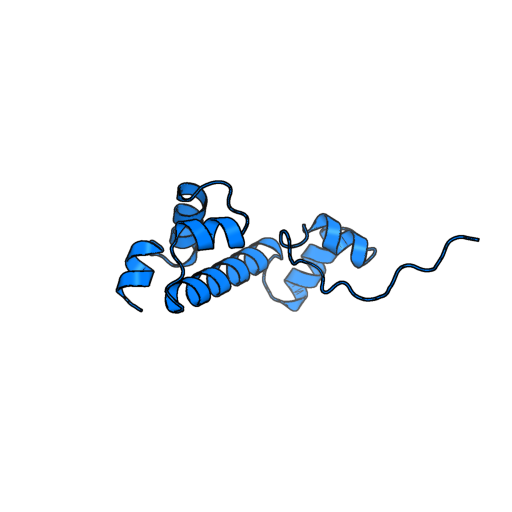 1.564 8.512 1.00 86.69 88 ARG A C 1
ATOM 682 O O . ARG A 1 88 ? 4.966 2.252 8.677 1.00 86.69 88 ARG A O 1
ATOM 689 N N . ALA A 1 89 ? 2.962 1.928 7.720 1.00 84.56 89 ALA A N 1
ATOM 690 C CA . ALA A 1 89 ? 2.993 3.145 6.915 1.00 84.56 89 ALA A CA 1
ATOM 691 C C . ALA A 1 89 ? 2.472 4.403 7.634 1.00 84.56 89 ALA A C 1
ATOM 693 O O . ALA A 1 89 ? 2.917 5.505 7.329 1.00 84.56 89 ALA A O 1
ATOM 694 N N . THR A 1 90 ? 1.513 4.269 8.557 1.00 86.06 90 THR A N 1
ATOM 695 C CA . THR A 1 90 ? 0.853 5.413 9.222 1.00 86.06 90 THR A CA 1
ATOM 696 C C . THR A 1 90 ? 1.188 5.563 10.703 1.00 86.06 90 THR A C 1
ATOM 698 O O . THR A 1 90 ? 0.822 6.568 11.305 1.00 86.06 90 THR A O 1
ATOM 701 N N . GLY A 1 91 ? 1.837 4.567 11.308 1.00 87.88 91 GLY A N 1
ATOM 702 C CA . GLY A 1 91 ? 2.120 4.514 12.743 1.00 87.88 91 GLY A CA 1
ATOM 703 C C . GLY A 1 91 ? 0.930 4.097 13.617 1.00 87.88 91 GLY A C 1
ATOM 704 O O . GLY A 1 91 ? 1.101 3.904 14.816 1.00 87.88 91 GLY A O 1
ATOM 705 N N . THR A 1 92 ? -0.273 3.915 13.058 1.00 89.19 92 THR A N 1
ATOM 706 C CA . THR A 1 92 ? -1.480 3.550 13.820 1.00 89.19 92 THR A CA 1
ATOM 707 C C . THR A 1 92 ? -2.300 2.468 13.121 1.00 89.19 92 THR A C 1
ATOM 709 O O . THR A 1 92 ? -2.105 2.191 11.944 1.00 89.19 92 THR A O 1
ATOM 712 N N . THR A 1 93 ? -3.217 1.815 13.834 1.00 89.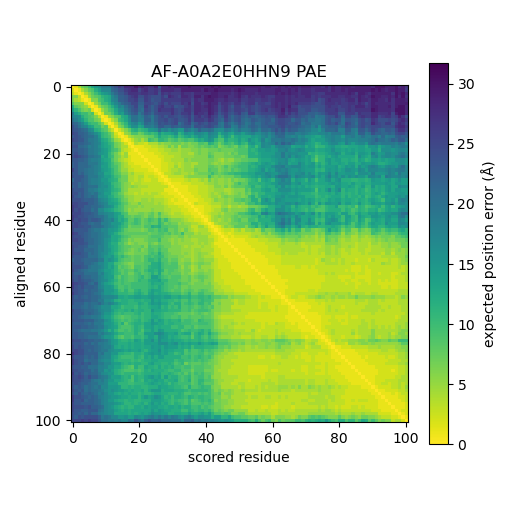81 93 THR A N 1
ATOM 713 C CA . THR A 1 93 ? -4.114 0.822 13.225 1.00 89.81 93 THR A CA 1
ATOM 714 C C . THR A 1 93 ? -5.257 1.515 12.476 1.00 89.81 93 THR A C 1
ATOM 716 O O . THR A 1 93 ? -5.690 2.592 12.889 1.00 89.81 93 THR A O 1
ATOM 719 N N . PRO A 1 94 ? -5.804 0.909 11.407 1.00 86.25 94 PRO A N 1
ATOM 720 C CA . PRO A 1 94 ? -6.927 1.484 10.667 1.00 86.25 94 PRO A CA 1
ATOM 721 C C . PRO A 1 94 ? -8.174 1.671 11.548 1.00 86.25 94 PRO A C 1
ATOM 723 O O . PRO A 1 94 ? -8.910 2.634 11.362 1.00 86.25 94 PRO A O 1
ATOM 726 N N . ALA A 1 95 ? -8.372 0.816 12.560 1.00 87.12 95 ALA A N 1
ATOM 727 C CA . ALA A 1 95 ? -9.437 0.970 13.553 1.00 87.12 95 ALA A CA 1
ATOM 728 C C . ALA A 1 95 ? -9.261 2.229 14.416 1.00 87.12 95 ALA A C 1
ATOM 730 O O . ALA A 1 95 ? -10.196 3.012 14.553 1.00 87.12 95 ALA A O 1
ATOM 731 N N . ARG A 1 96 ? -8.050 2.467 14.945 1.00 87.88 96 ARG A N 1
ATOM 732 C CA . ARG A 1 96 ? -7.742 3.697 15.695 1.00 87.88 96 ARG A CA 1
ATOM 733 C C . ARG A 1 96 ? -7.767 4.933 14.807 1.00 87.88 96 ARG A C 1
ATOM 735 O O . ARG A 1 96 ? -8.164 5.992 15.269 1.00 87.88 96 ARG A O 1
ATOM 742 N N . PHE A 1 97 ? -7.335 4.811 13.552 1.00 88.06 97 PHE A N 1
ATOM 743 C CA . PHE A 1 97 ? -7.432 5.897 12.583 1.00 88.06 97 PHE A CA 1
ATOM 744 C C . PHE A 1 97 ? -8.894 6.293 12.385 1.00 88.06 97 PHE A C 1
ATOM 746 O O . PHE A 1 97 ? -9.209 7.459 12.555 1.00 88.06 97 PHE A O 1
ATOM 753 N N . ARG A 1 98 ? -9.786 5.322 12.147 1.00 84.56 98 ARG A N 1
ATOM 754 C CA . ARG A 1 98 ? -11.228 5.552 11.978 1.00 84.56 98 ARG A CA 1
ATOM 755 C C . ARG A 1 98 ? -11.910 6.168 13.204 1.00 84.56 98 ARG A C 1
ATOM 757 O O . ARG A 1 98 ? -12.886 6.868 13.035 1.00 84.56 98 ARG A O 1
ATOM 764 N N . GLN A 1 99 ? -11.429 5.918 14.420 1.00 85.19 99 GLN A N 1
ATOM 765 C CA . GLN A 1 99 ? -11.969 6.572 15.623 1.00 85.19 99 GLN A CA 1
ATOM 766 C C . GLN A 1 99 ? -11.551 8.046 15.757 1.00 85.19 99 GLN A C 1
ATOM 768 O O . GLN A 1 99 ? -12.094 8.757 16.595 1.00 85.19 99 GLN A O 1
ATOM 773 N N . ARG A 1 100 ? -10.539 8.483 14.997 1.00 80.44 100 ARG A N 1
ATOM 774 C CA . ARG A 1 100 ? -9.977 9.841 15.048 1.00 80.44 100 ARG A CA 1
ATOM 775 C C . ARG A 1 100 ? -10.443 10.744 13.906 1.00 80.44 100 ARG A C 1
ATOM 777 O O . ARG A 1 100 ? -10.150 11.934 13.962 1.00 80.44 100 ARG A O 1
ATOM 784 N N . VAL A 1 101 ? -11.064 10.178 12.872 1.00 66.94 101 VAL A N 1
ATOM 785 C CA . VAL A 1 101 ? -11.677 10.905 11.748 1.00 66.94 101 VAL A CA 1
ATOM 786 C C . VAL A 1 101 ? -13.185 10.828 11.855 1.00 66.94 101 VAL A C 1
ATOM 788 O O . VAL A 1 101 ? -13.813 11.821 11.448 1.00 66.94 101 VAL A O 1
#